Protein AF-A0A920J3A9-F1 (afdb_monomer_lite)

Secondary structure (DSSP, 8-state):
--EEEEEEEEEEETTEEEEEEEEEETTEEEEEES-B-TTSSB--------PPP-

Sequence (54 aa):
MSKRIIKNAQLVNEGKVYSADVLINEGRIEKIDSVIDESGEKNKWRKIYIYFQE

Radius of gyration: 15.25 Å; chains: 1; bounding box: 49×17×38 Å

Foldseek 3Di:
DDKDKDAQDFDADPNDTDTWIFIDDPNDTPDTGNDADPVRDDPDDDDDDDDDDD

pLDDT: mean 90.23, std 9.07, range [64.06, 97.62]

Structure (mmCIF, N/CA/C/O backbone):
data_AF-A0A920J3A9-F1
#
_entry.id   AF-A0A920J3A9-F1
#
loop_
_atom_site.group_PDB
_atom_site.id
_atom_site.type_symbol
_atom_site.label_atom_id
_atom_site.label_alt_id
_atom_site.label_comp_id
_atom_site.label_asym_id
_atom_site.label_entity_id
_atom_site.label_seq_id
_atom_site.pdbx_PDB_ins_code
_atom_site.Cartn_x
_atom_site.Cartn_y
_atom_site.Cartn_z
_atom_site.occupancy
_atom_site.B_iso_or_equiv
_atom_site.auth_seq_id
_atom_site.auth_comp_id
_atom_site.auth_asym_id
_atom_site.auth_atom_id
_atom_site.pdbx_PDB_model_num
ATOM 1 N N . MET A 1 1 ? 2.759 9.557 17.905 1.00 64.06 1 MET A N 1
ATOM 2 C CA . MET A 1 1 ? 2.053 9.293 16.633 1.00 64.06 1 MET A CA 1
ATOM 3 C C . MET A 1 1 ? 2.585 7.997 16.038 1.00 64.06 1 MET A C 1
ATOM 5 O O . MET A 1 1 ? 3.777 7.932 15.776 1.00 64.06 1 MET A O 1
ATOM 9 N N . SER A 1 2 ? 1.759 6.955 15.895 1.00 84.94 2 SER A N 1
ATOM 10 C CA . SER A 1 2 ? 2.181 5.668 15.311 1.00 84.94 2 SER A CA 1
ATOM 11 C C . SER A 1 2 ? 1.642 5.569 13.888 1.00 84.94 2 SER A C 1
ATOM 13 O O . SER A 1 2 ? 0.437 5.413 13.698 1.00 84.94 2 SER A O 1
ATOM 15 N N . LYS A 1 3 ? 2.537 5.671 12.902 1.00 93.12 3 LYS A N 1
ATOM 16 C CA . LYS A 1 3 ? 2.244 5.303 11.514 1.00 93.12 3 LYS A CA 1
ATOM 17 C C . LYS A 1 3 ? 2.557 3.821 11.323 1.00 93.12 3 LYS A C 1
ATOM 19 O O . LYS A 1 3 ? 3.532 3.317 11.880 1.00 93.12 3 LYS A O 1
ATOM 24 N N . ARG A 1 4 ? 1.719 3.118 10.565 1.00 95.69 4 ARG A N 1
ATOM 25 C CA . ARG A 1 4 ? 1.912 1.703 10.217 1.00 95.69 4 ARG A CA 1
ATOM 26 C C . ARG A 1 4 ? 1.726 1.529 8.725 1.00 95.69 4 ARG A C 1
ATOM 28 O O . ARG A 1 4 ? 0.810 2.114 8.157 1.00 95.69 4 ARG A O 1
ATOM 35 N N . ILE A 1 5 ? 2.562 0.703 8.113 1.00 96.69 5 ILE A N 1
ATOM 36 C CA . ILE A 1 5 ? 2.432 0.348 6.703 1.00 96.69 5 ILE A CA 1
ATOM 37 C C . ILE A 1 5 ? 2.115 -1.139 6.626 1.00 96.69 5 ILE A C 1
ATOM 39 O O . ILE A 1 5 ? 2.837 -1.959 7.191 1.00 96.69 5 ILE A O 1
ATOM 43 N N . ILE A 1 6 ? 1.036 -1.483 5.930 1.00 96.88 6 ILE A N 1
ATOM 44 C CA . ILE A 1 6 ? 0.750 -2.859 5.529 1.00 96.88 6 ILE A CA 1
ATOM 45 C C . ILE A 1 6 ? 1.323 -3.029 4.126 1.00 96.88 6 ILE A C 1
ATOM 47 O O . ILE A 1 6 ? 0.883 -2.345 3.204 1.00 96.88 6 ILE A O 1
ATOM 51 N N . LYS A 1 7 ? 2.325 -3.901 3.983 1.00 96.56 7 LYS A N 1
ATOM 52 C CA . LYS A 1 7 ? 3.021 -4.138 2.714 1.00 96.56 7 LYS A CA 1
ATOM 53 C C . LYS A 1 7 ? 2.363 -5.270 1.929 1.00 96.56 7 LYS A C 1
ATOM 55 O O . LYS A 1 7 ? 1.993 -6.278 2.528 1.00 96.56 7 LYS A O 1
ATOM 60 N N . ASN A 1 8 ? 2.285 -5.127 0.605 1.00 96.06 8 ASN A N 1
ATOM 61 C CA . ASN A 1 8 ? 1.789 -6.146 -0.329 1.00 96.06 8 ASN A CA 1
ATOM 62 C C . ASN A 1 8 ? 0.399 -6.702 0.042 1.00 96.06 8 ASN A C 1
ATOM 64 O O . ASN A 1 8 ? 0.150 -7.905 -0.052 1.00 96.06 8 ASN A O 1
ATOM 68 N N . ALA A 1 9 ? -0.509 -5.839 0.497 1.00 97.06 9 ALA A N 1
ATOM 69 C CA . ALA A 1 9 ? -1.854 -6.243 0.877 1.00 97.06 9 ALA A CA 1
ATOM 70 C C . ALA A 1 9 ? -2.696 -6.569 -0.362 1.00 97.06 9 ALA A C 1
ATOM 72 O O . ALA A 1 9 ? -2.643 -5.858 -1.366 1.00 97.06 9 ALA A O 1
ATOM 73 N N . GLN A 1 10 ? -3.528 -7.606 -0.268 1.00 97.56 10 GLN A N 1
ATOM 74 C CA . GLN A 1 10 ? -4.620 -7.829 -1.210 1.00 97.56 10 GLN A CA 1
ATOM 75 C C . GLN A 1 10 ? -5.859 -7.093 -0.695 1.00 97.56 10 GLN A C 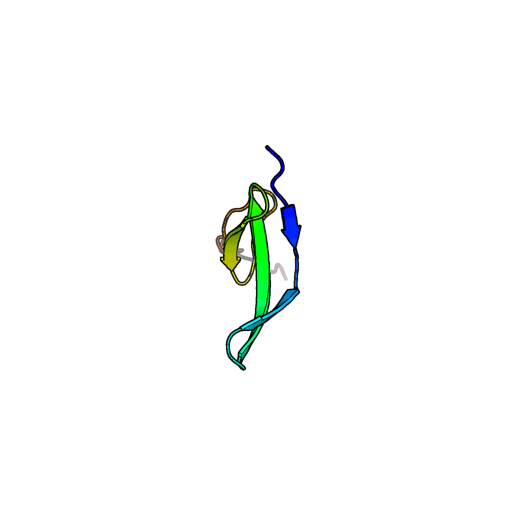1
ATOM 77 O O . GLN A 1 10 ? -6.440 -7.463 0.324 1.00 97.56 10 GLN A O 1
ATOM 82 N N . LEU A 1 11 ? -6.237 -6.023 -1.386 1.00 96.25 11 LEU A N 1
ATOM 83 C CA . LEU A 1 11 ? -7.353 -5.165 -1.018 1.00 96.25 11 LEU A CA 1
ATOM 84 C C . LEU A 1 11 ? -8.590 -5.551 -1.813 1.00 96.25 11 LEU A C 1
ATOM 86 O O . LEU A 1 11 ? -8.515 -5.769 -3.021 1.00 96.25 11 LEU A O 1
ATOM 90 N N . VAL A 1 12 ? -9.729 -5.597 -1.128 1.00 96.19 12 VAL A N 1
ATOM 91 C CA . VAL A 1 12 ? -11.047 -5.759 -1.741 1.00 96.19 12 VAL A CA 1
ATOM 92 C C . VAL A 1 12 ? -11.831 -4.485 -1.470 1.00 96.19 12 VAL A C 1
ATOM 94 O O . VAL A 1 12 ? -12.151 -4.196 -0.320 1.00 96.19 12 VAL A O 1
ATOM 97 N N . ASN A 1 13 ? -12.130 -3.718 -2.515 1.00 94.75 13 ASN A N 1
ATOM 98 C CA . ASN A 1 13 ? -12.994 -2.546 -2.413 1.00 94.75 13 ASN A CA 1
ATOM 99 C C . ASN A 1 13 ? -14.077 -2.609 -3.485 1.00 94.75 13 ASN A C 1
ATOM 101 O O . ASN A 1 13 ? -13.759 -2.676 -4.671 1.00 94.75 13 ASN A O 1
ATOM 105 N N . GLU A 1 14 ? -15.343 -2.595 -3.063 1.00 96.12 14 GLU A N 1
ATOM 106 C CA . GLU A 1 14 ? -16.508 -2.558 -3.962 1.00 96.12 14 GLU A CA 1
ATOM 107 C C . GLU A 1 14 ? -16.458 -3.632 -5.068 1.00 96.12 14 GLU A C 1
ATOM 109 O O . GLU A 1 14 ? -16.691 -3.372 -6.247 1.00 96.12 14 GLU A O 1
ATOM 114 N N . GLY A 1 15 ? -16.085 -4.861 -4.695 1.00 96.69 15 GLY A N 1
ATOM 115 C CA . GLY A 1 15 ? -15.984 -5.994 -5.621 1.00 96.69 15 GLY A CA 1
ATOM 116 C C . GLY A 1 15 ? -14.736 -6.002 -6.511 1.00 96.69 15 GLY A C 1
ATOM 117 O O . GLY A 1 15 ? -14.551 -6.942 -7.281 1.00 96.69 15 GLY A O 1
ATOM 118 N N . LYS A 1 16 ? -13.850 -5.005 -6.399 1.00 96.50 16 LYS A N 1
ATOM 119 C CA . LYS A 1 16 ? -12.555 -4.977 -7.092 1.00 96.50 16 LYS A CA 1
ATOM 120 C C . LYS A 1 16 ? -11.447 -5.446 -6.166 1.00 96.50 16 LYS A C 1
ATOM 122 O O . LYS A 1 16 ? -11.367 -5.012 -5.017 1.00 96.50 16 LYS A O 1
ATOM 127 N N . VAL A 1 17 ? -10.573 -6.294 -6.698 1.00 96.62 17 VAL A N 1
ATOM 128 C CA . VAL A 1 17 ? -9.402 -6.818 -5.994 1.00 96.62 17 VAL A CA 1
ATOM 129 C C . VAL A 1 17 ? -8.143 -6.208 -6.592 1.00 96.62 17 VAL A C 1
ATOM 131 O O . VAL A 1 17 ? -7.968 -6.243 -7.809 1.00 96.62 17 VAL A O 1
ATOM 134 N N . TYR A 1 18 ? -7.268 -5.656 -5.757 1.00 95.62 18 TYR A N 1
ATOM 135 C CA . TYR A 1 18 ? -5.975 -5.135 -6.199 1.00 95.62 18 TYR A CA 1
ATOM 136 C C . TYR A 1 18 ? -4.907 -5.276 -5.112 1.00 95.62 18 TYR A C 1
ATOM 138 O O . TYR A 1 18 ? -5.210 -5.299 -3.921 1.00 95.62 18 TYR A O 1
ATOM 146 N N . SER A 1 19 ? -3.649 -5.392 -5.536 1.00 97.62 19 SER A N 1
ATOM 147 C CA . SER A 1 19 ? -2.489 -5.466 -4.646 1.00 97.62 19 SER A CA 1
ATOM 148 C C . SER A 1 19 ? -1.881 -4.082 -4.444 1.00 97.62 19 SER A C 1
ATOM 150 O O . SER A 1 19 ? -1.611 -3.386 -5.424 1.00 97.62 19 SER A O 1
ATOM 152 N N . ALA A 1 20 ? -1.676 -3.682 -3.191 1.00 97.12 20 ALA A N 1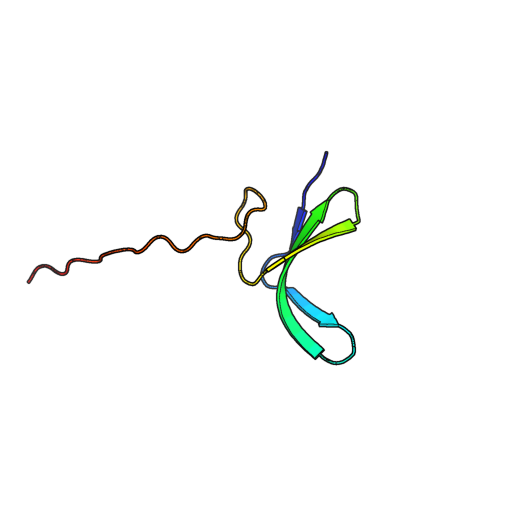
ATOM 153 C CA . ALA A 1 20 ? -1.113 -2.379 -2.844 1.00 97.12 20 ALA A CA 1
ATOM 154 C C . ALA A 1 20 ? -0.510 -2.372 -1.433 1.00 97.12 20 ALA A C 1
ATOM 156 O O . ALA A 1 20 ? -0.779 -3.249 -0.612 1.00 97.12 20 ALA A O 1
ATOM 157 N N . ASP A 1 21 ? 0.258 -1.331 -1.139 1.00 97.44 21 ASP A N 1
ATOM 158 C CA . ASP A 1 21 ? 0.631 -0.957 0.217 1.00 97.44 21 ASP A CA 1
ATOM 159 C C . ASP A 1 21 ? -0.410 0.008 0.807 1.00 97.44 21 ASP A C 1
ATOM 161 O O . ASP A 1 21 ? -0.978 0.846 0.098 1.00 97.44 21 ASP A O 1
ATOM 165 N N . VAL A 1 22 ? -0.636 -0.075 2.122 1.00 97.12 22 VAL A N 1
ATOM 166 C CA . VAL A 1 22 ? -1.580 0.793 2.848 1.00 97.12 22 VAL A CA 1
ATOM 167 C C . VAL A 1 22 ? -0.884 1.480 4.012 1.00 97.12 22 VAL A C 1
ATOM 169 O O . VAL A 1 22 ? -0.372 0.815 4.912 1.00 97.12 22 VAL A O 1
ATOM 172 N N . LEU A 1 23 ? -0.913 2.813 4.028 1.00 97.38 23 LEU A N 1
ATOM 173 C CA . LEU A 1 23 ? -0.469 3.621 5.159 1.00 97.38 23 LEU A CA 1
ATOM 174 C C . LEU A 1 23 ? -1.649 3.893 6.092 1.00 97.38 23 LEU A C 1
ATOM 176 O O . LEU A 1 23 ? -2.651 4.487 5.689 1.00 97.38 23 LEU A O 1
ATOM 180 N N . ILE A 1 24 ? -1.496 3.497 7.351 1.00 96.88 24 ILE A N 1
ATOM 181 C CA . ILE A 1 24 ? -2.437 3.769 8.431 1.00 96.88 24 ILE A CA 1
ATOM 182 C C . ILE A 1 24 ? -1.819 4.798 9.373 1.00 96.88 24 ILE A C 1
ATOM 184 O O . ILE A 1 24 ? -0.710 4.606 9.880 1.00 96.88 24 ILE A O 1
ATOM 188 N N . ASN A 1 25 ? -2.570 5.857 9.652 1.00 95.62 25 ASN A N 1
ATOM 189 C CA . ASN A 1 25 ? -2.223 6.880 10.624 1.00 95.62 25 ASN A CA 1
ATOM 190 C C . ASN A 1 25 ? -3.410 7.124 11.554 1.00 95.62 25 ASN A C 1
ATOM 192 O O . ASN A 1 25 ? -4.539 7.288 11.100 1.00 95.62 25 ASN A O 1
ATOM 196 N N . GLU A 1 26 ? -3.158 7.063 12.861 1.00 93.62 26 GLU A N 1
ATOM 197 C CA . GLU A 1 26 ? -4.188 7.210 13.903 1.00 93.62 26 GLU A CA 1
ATOM 198 C C . GLU A 1 26 ? -5.425 6.314 13.685 1.00 93.62 26 GLU A C 1
ATOM 200 O O . GLU A 1 26 ? -6.566 6.704 13.919 1.00 93.62 26 GLU A O 1
ATOM 205 N N . GLY A 1 27 ? -5.201 5.087 13.200 1.00 92.81 27 GLY A N 1
ATOM 206 C CA . GLY A 1 27 ? -6.269 4.116 12.939 1.00 92.81 27 GLY A CA 1
ATOM 207 C C . GLY A 1 27 ? -7.091 4.384 11.674 1.00 92.81 27 GLY A C 1
ATOM 208 O O . GLY A 1 27 ? -8.068 3.681 11.433 1.00 92.81 27 GLY A O 1
ATOM 209 N N . ARG A 1 28 ? -6.703 5.363 10.849 1.00 95.62 28 ARG A N 1
ATOM 210 C CA . ARG A 1 28 ? -7.344 5.683 9.567 1.00 95.62 28 ARG A CA 1
ATOM 211 C C . ARG A 1 28 ? -6.403 5.402 8.405 1.00 95.62 28 ARG A C 1
ATOM 213 O O . ARG A 1 28 ? -5.189 5.523 8.540 1.00 95.62 28 ARG A O 1
ATOM 220 N N . ILE A 1 29 ? -6.970 5.045 7.255 1.00 96.12 29 ILE A N 1
ATOM 221 C CA . ILE A 1 29 ? -6.207 4.937 6.009 1.00 96.12 29 ILE A CA 1
ATOM 222 C C . ILE A 1 29 ? -5.818 6.354 5.578 1.00 96.12 29 ILE A C 1
ATOM 224 O O . ILE A 1 29 ? -6.685 7.176 5.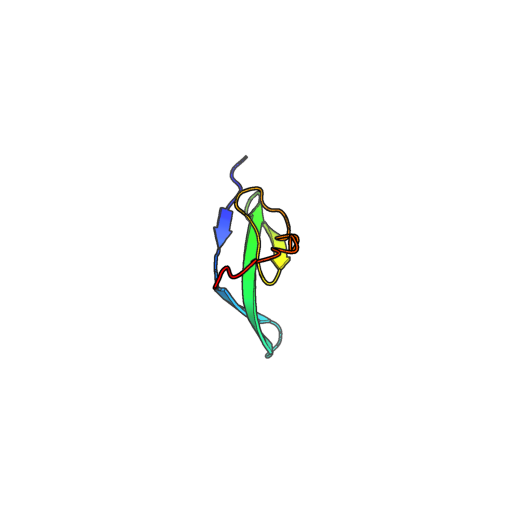299 1.00 96.12 29 ILE A O 1
ATOM 228 N N . GLU A 1 30 ? -4.517 6.630 5.543 1.00 96.56 30 GLU A N 1
ATOM 229 C CA . GLU A 1 30 ? -3.954 7.894 5.055 1.00 96.56 30 GLU A CA 1
ATOM 230 C C . GLU A 1 30 ? -3.647 7.809 3.554 1.00 96.56 30 GLU A C 1
ATOM 232 O O . GLU A 1 30 ? -3.862 8.773 2.823 1.00 96.56 30 GLU A O 1
ATOM 237 N N . LYS A 1 31 ? -3.148 6.658 3.079 1.00 95.38 31 LYS A N 1
ATOM 238 C CA . LYS A 1 31 ? -2.712 6.472 1.685 1.00 95.38 31 LYS A CA 1
ATOM 239 C C . LYS A 1 31 ? -2.806 5.007 1.256 1.00 95.38 31 LYS A C 1
ATOM 241 O O . LYS A 1 31 ? -2.556 4.109 2.059 1.00 95.38 31 LYS A O 1
ATOM 246 N N . ILE A 1 32 ? -3.109 4.791 -0.023 1.00 96.06 32 ILE A N 1
ATOM 247 C CA . ILE A 1 32 ? -2.997 3.503 -0.718 1.00 96.06 32 ILE A CA 1
ATOM 248 C C . ILE A 1 32 ? -2.191 3.753 -1.994 1.00 96.06 32 ILE A C 1
ATOM 250 O O . ILE A 1 32 ? -2.538 4.642 -2.770 1.00 96.06 32 ILE A O 1
ATOM 254 N N . ASP A 1 33 ? -1.112 3.004 -2.206 1.00 96.31 33 ASP A N 1
ATOM 255 C CA . ASP A 1 33 ? -0.288 3.108 -3.417 1.00 96.31 33 ASP A CA 1
ATOM 256 C C . ASP A 1 33 ? 0.366 1.758 -3.734 1.00 96.31 33 ASP A C 1
ATOM 258 O O . ASP A 1 33 ? 0.407 0.874 -2.883 1.00 96.31 33 ASP A O 1
ATOM 262 N N . SER A 1 34 ? 0.892 1.577 -4.945 1.00 94.75 34 SER A N 1
ATOM 263 C CA . SER A 1 34 ? 1.521 0.307 -5.332 1.00 94.75 34 SER A CA 1
ATOM 264 C C . SER A 1 34 ? 2.768 -0.011 -4.506 1.00 94.75 34 SER A C 1
ATOM 266 O O . SER A 1 34 ? 3.012 -1.175 -4.207 1.00 94.75 34 SER A O 1
ATOM 268 N N . VAL A 1 35 ? 3.543 1.016 -4.133 1.00 95.19 35 VAL A N 1
ATOM 269 C CA . VAL A 1 35 ? 4.705 0.904 -3.244 1.00 95.19 35 VAL A CA 1
ATOM 270 C C . VAL A 1 35 ? 4.807 2.153 -2.366 1.00 95.19 35 VAL A C 1
ATOM 272 O O . VAL A 1 35 ? 4.971 3.267 -2.873 1.00 95.19 35 VAL A O 1
ATOM 275 N N . ILE A 1 36 ? 4.773 1.960 -1.049 1.00 95.44 36 ILE A N 1
ATOM 276 C CA . ILE A 1 36 ? 5.013 2.990 -0.032 1.00 95.44 36 ILE A CA 1
ATOM 277 C C . ILE A 1 36 ? 6.345 2.684 0.661 1.00 95.44 36 ILE A C 1
ATOM 279 O O . ILE A 1 36 ? 6.577 1.558 1.112 1.00 95.44 36 ILE A O 1
ATOM 283 N N . ASP A 1 37 ? 7.249 3.657 0.705 1.00 93.44 37 ASP A N 1
ATOM 284 C CA . ASP A 1 37 ? 8.535 3.515 1.386 1.00 93.44 37 ASP A CA 1
ATOM 285 C C . ASP A 1 37 ? 8.405 3.640 2.915 1.00 93.44 37 ASP A C 1
ATOM 287 O O . ASP A 1 37 ? 7.338 3.931 3.454 1.00 93.44 37 ASP A O 1
ATOM 291 N N . GLU A 1 38 ? 9.503 3.412 3.635 1.00 90.19 38 GLU A N 1
ATOM 292 C CA . GLU A 1 38 ? 9.532 3.455 5.105 1.00 90.19 38 GLU A CA 1
ATOM 293 C C . GLU A 1 38 ? 9.189 4.836 5.686 1.00 90.19 38 GLU A C 1
ATOM 295 O O . GLU A 1 38 ? 8.788 4.932 6.845 1.00 90.19 38 GLU A O 1
ATOM 300 N N . SER A 1 39 ? 9.293 5.904 4.887 1.00 90.81 39 SER A N 1
ATOM 301 C CA . SER A 1 39 ? 8.894 7.254 5.294 1.00 90.81 39 SER A CA 1
ATOM 302 C C . SER A 1 39 ? 7.385 7.503 5.159 1.00 90.81 39 SER A C 1
ATOM 304 O O . SER A 1 39 ? 6.882 8.522 5.635 1.00 90.81 39 SER A O 1
ATOM 306 N N . GLY A 1 40 ? 6.636 6.564 4.567 1.00 89.00 40 GLY A N 1
ATOM 307 C CA . GLY A 1 40 ? 5.212 6.726 4.257 1.00 89.00 40 GLY A CA 1
ATOM 308 C C . GLY A 1 40 ? 4.963 7.466 2.940 1.00 89.00 40 GLY A C 1
ATOM 309 O O . GLY A 1 40 ? 3.821 7.828 2.621 1.00 89.00 40 GLY A O 1
ATOM 310 N N . GLU A 1 41 ? 6.015 7.684 2.153 1.00 90.12 41 GLU A N 1
ATOM 311 C CA . GLU A 1 41 ? 5.918 8.330 0.857 1.00 90.12 41 GLU A CA 1
ATOM 312 C C . GLU A 1 41 ? 5.801 7.327 -0.279 1.00 90.12 41 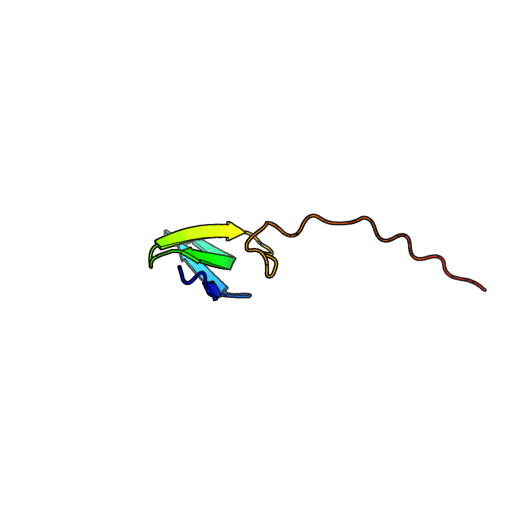GLU A C 1
ATOM 314 O O . GLU A 1 41 ? 6.162 6.153 -0.172 1.00 90.12 41 GLU A O 1
ATOM 319 N N . LYS A 1 42 ? 5.235 7.794 -1.395 1.00 82.38 42 LYS A N 1
ATOM 320 C CA . LYS A 1 42 ? 5.207 6.989 -2.614 1.00 82.38 42 LYS A CA 1
ATOM 321 C C . LYS A 1 42 ? 6.650 6.738 -3.029 1.00 82.38 42 LYS A C 1
ATOM 323 O O . LYS A 1 42 ? 7.411 7.695 -3.188 1.00 82.38 42 LYS A O 1
ATOM 328 N N . ASN A 1 43 ? 6.999 5.482 -3.295 1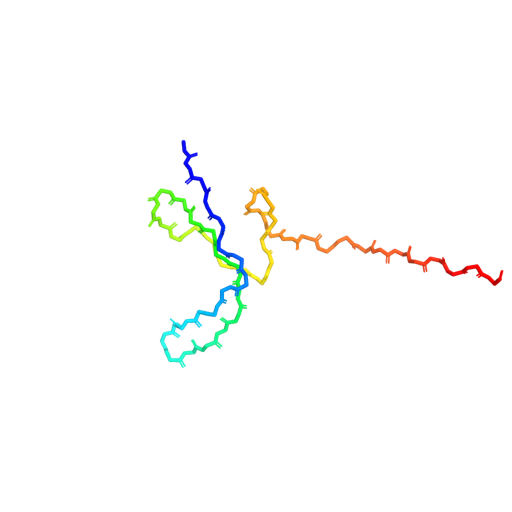.00 76.25 43 ASN A N 1
ATOM 329 C CA . ASN A 1 43 ? 8.313 5.187 -3.843 1.00 76.25 43 ASN A CA 1
ATOM 330 C C . ASN A 1 43 ? 8.449 5.865 -5.216 1.00 76.25 43 ASN A C 1
ATOM 332 O O . ASN A 1 43 ? 7.769 5.525 -6.190 1.00 76.25 43 ASN A O 1
ATOM 336 N N . LYS A 1 44 ? 9.304 6.885 -5.273 1.00 75.56 44 LYS A N 1
ATOM 337 C CA . LYS A 1 44 ? 9.594 7.617 -6.498 1.00 75.56 44 LYS A CA 1
ATOM 338 C C . LYS A 1 44 ? 10.706 6.877 -7.225 1.00 75.56 44 LYS A C 1
ATOM 340 O O . LYS A 1 44 ? 11.848 6.876 -6.772 1.00 75.56 44 LYS A O 1
ATOM 345 N N . TRP A 1 45 ? 10.373 6.286 -8.371 1.00 66.44 45 TRP A N 1
ATOM 346 C CA . TRP A 1 45 ? 11.337 5.634 -9.255 1.00 66.44 45 TRP A CA 1
ATOM 347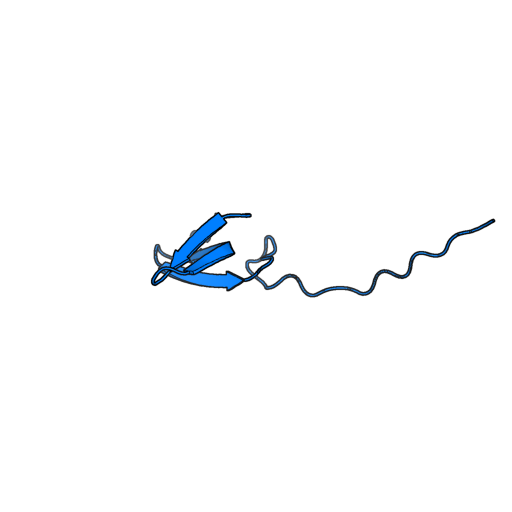 C C . TRP A 1 45 ? 12.543 6.546 -9.508 1.00 66.44 45 TRP A C 1
ATOM 349 O O . TRP A 1 45 ? 12.445 7.563 -10.198 1.00 66.44 45 TRP A O 1
ATOM 359 N N . ARG A 1 46 ? 13.701 6.177 -8.957 1.00 70.94 46 ARG A N 1
ATOM 360 C CA . ARG A 1 46 ? 14.988 6.709 -9.403 1.00 70.94 46 ARG A CA 1
ATOM 361 C C . ARG A 1 46 ? 15.413 5.887 -10.612 1.00 70.94 46 ARG A C 1
ATOM 363 O O . ARG A 1 46 ? 15.474 4.665 -10.530 1.00 70.94 46 ARG A O 1
ATOM 370 N N . LYS A 1 47 ? 15.692 6.550 -11.740 1.00 77.50 47 LYS A N 1
ATOM 371 C CA . LYS A 1 47 ? 16.319 5.887 -12.890 1.00 77.50 47 LYS A CA 1
ATOM 372 C C . LYS A 1 47 ? 17.672 5.344 -12.435 1.00 77.50 47 LYS A C 1
ATOM 374 O O . LYS A 1 47 ? 18.554 6.126 -12.090 1.00 77.50 47 LYS A O 1
ATOM 379 N N . ILE A 1 48 ? 17.811 4.024 -12.421 1.00 82.44 48 ILE A N 1
ATOM 380 C CA . ILE A 1 48 ? 19.100 3.362 -12.247 1.00 82.44 48 ILE A CA 1
ATOM 381 C C . ILE A 1 48 ? 19.649 3.110 -13.648 1.00 82.44 48 ILE A C 1
ATOM 383 O O . ILE A 1 48 ? 19.029 2.409 -14.444 1.00 82.44 48 ILE A O 1
ATOM 387 N N . TYR A 1 49 ? 20.797 3.709 -13.949 1.00 80.31 49 TYR A N 1
ATOM 388 C CA . TYR A 1 49 ? 21.582 3.373 -15.131 1.00 80.31 49 TYR A CA 1
ATOM 389 C C . TYR A 1 49 ? 22.566 2.277 -14.727 1.00 80.31 49 TYR A C 1
ATOM 391 O O . TYR A 1 49 ? 23.452 2.519 -13.909 1.00 80.31 49 TYR A O 1
ATOM 399 N N . ILE A 1 50 ? 22.376 1.069 -15.256 1.00 85.31 50 ILE A N 1
ATOM 400 C CA . ILE A 1 50 ? 23.304 -0.050 -15.066 1.00 85.31 50 ILE A CA 1
ATOM 401 C C . ILE A 1 50 ? 24.222 -0.070 -16.285 1.00 85.31 50 ILE A C 1
ATOM 403 O O . ILE A 1 50 ? 23.756 -0.285 -17.403 1.00 85.31 50 ILE A O 1
ATOM 407 N N . TYR A 1 51 ? 25.510 0.186 -16.070 1.00 82.75 51 TYR A N 1
ATOM 408 C CA . TYR A 1 51 ? 26.532 0.020 -17.097 1.00 82.75 51 TYR A CA 1
ATOM 409 C C . TYR A 1 51 ? 27.111 -1.385 -16.977 1.00 82.75 51 TYR A C 1
ATOM 411 O O . TYR A 1 51 ? 27.588 -1.769 -15.910 1.00 82.75 51 TYR A O 1
ATOM 419 N N . PHE A 1 52 ? 27.060 -2.137 -18.069 1.00 76.44 52 PHE A N 1
ATOM 420 C CA . PHE A 1 52 ? 27.750 -3.414 -18.190 1.00 76.44 52 PHE A CA 1
ATOM 421 C C . PHE A 1 52 ? 29.140 -3.144 -18.771 1.00 76.44 52 PHE A C 1
ATOM 423 O O . PHE A 1 52 ? 29.267 -2.388 -19.734 1.00 76.44 52 PHE A O 1
ATOM 430 N N . GLN A 1 53 ? 30.173 -3.700 -18.144 1.00 73.06 53 GLN A N 1
ATOM 431 C CA . GLN A 1 53 ? 31.531 -3.736 -18.687 1.00 73.06 53 GLN A CA 1
ATOM 432 C C . GLN A 1 53 ? 31.713 -5.118 -19.330 1.00 73.06 53 GLN A C 1
ATOM 434 O O . GLN A 1 53 ? 31.261 -6.104 -18.741 1.00 73.06 53 GLN A O 1
ATOM 439 N N . GLU A 1 54 ? 32.294 -5.163 -20.531 1.00 75.25 54 GLU A N 1
ATOM 440 C CA . GLU A 1 54 ? 32.760 -6.408 -21.167 1.00 75.25 54 GLU A CA 1
ATOM 441 C C . GLU A 1 54 ? 33.934 -7.027 -20.399 1.00 75.25 54 GLU A C 1
ATOM 443 O O . GLU A 1 54 ? 34.745 -6.255 -19.831 1.00 75.25 54 GLU A O 1
#